Protein AF-A0A238LCP4-F1 (afdb_monomer)

Secondary structure (DSSP, 8-state):
--HHHHHHHHHHHHHHHHHHHHHHHHT--GGGS--THHHHHHHS-TTHHHHHHHHHHHHHHS---

Mean predicted aligned error: 16.14 Å

pLDDT: mean 75.19, std 16.5, range [45.91, 97.44]

Sequence (65 aa):
MTNRQVLLLIAAFIALILGSFIWFIATWSAEEEPSLSFILEEKLPPEAPDFARKIRFMTVQGGIL

Structure (mmCIF, N/CA/C/O backbone):
data_AF-A0A238LCP4-F1
#
_entry.id   AF-A0A238LCP4-F1
#
loop_
_atom_site.group_PDB
_atom_site.id
_atom_site.type_symbol
_atom_site.label_atom_id
_atom_site.label_alt_id
_atom_site.label_comp_id
_atom_site.label_asym_id
_atom_site.label_entity_id
_atom_site.label_seq_id
_atom_site.pdbx_PDB_ins_code
_atom_site.Cartn_x
_atom_site.Cartn_y
_atom_site.Cartn_z
_atom_site.occupancy
_atom_site.B_iso_or_equiv
_atom_site.auth_seq_id
_atom_site.auth_comp_id
_atom_site.auth_asym_id
_atom_site.auth_atom_id
_atom_site.pdbx_PDB_model_num
ATOM 1 N N . MET A 1 1 ? -15.982 2.400 22.480 1.00 65.88 1 MET A N 1
ATOM 2 C CA . MET A 1 1 ? -15.116 1.552 21.632 1.00 65.88 1 MET A CA 1
ATOM 3 C C . MET A 1 1 ? -14.692 0.346 22.450 1.00 65.88 1 MET A C 1
ATOM 5 O O . MET A 1 1 ? -14.132 0.535 23.520 1.00 65.88 1 MET A O 1
ATOM 9 N N . THR A 1 2 ? -15.017 -0.868 22.010 1.00 91.81 2 THR A N 1
ATOM 10 C CA . THR A 1 2 ? -14.567 -2.109 22.667 1.00 91.81 2 THR A CA 1
ATOM 11 C C . THR A 1 2 ? -13.256 -2.589 22.042 1.00 91.81 2 THR A C 1
ATOM 13 O O . THR A 1 2 ? -13.006 -2.327 20.866 1.00 91.81 2 THR A O 1
ATOM 16 N N . ASN A 1 3 ? -12.429 -3.336 22.782 1.00 91.81 3 ASN A N 1
ATOM 17 C CA . ASN A 1 3 ? -11.149 -3.860 22.272 1.00 91.81 3 ASN A CA 1
ATOM 18 C C . ASN A 1 3 ? -11.308 -4.640 20.954 1.00 91.81 3 ASN A C 1
ATOM 20 O O . ASN A 1 3 ? -10.464 -4.550 20.070 1.00 91.81 3 ASN A O 1
ATOM 24 N N . ARG A 1 4 ? -12.434 -5.347 20.781 1.00 94.19 4 ARG A N 1
ATOM 25 C CA . ARG A 1 4 ? -12.760 -6.059 19.535 1.00 94.19 4 ARG A CA 1
ATOM 26 C C . ARG A 1 4 ? -12.920 -5.116 18.340 1.00 94.19 4 ARG A C 1
ATOM 28 O O . ARG A 1 4 ? -12.439 -5.430 17.261 1.00 94.19 4 ARG A O 1
ATOM 35 N N . GLN A 1 5 ? -13.562 -3.963 18.528 1.00 94.75 5 GLN A N 1
ATOM 36 C CA . GLN A 1 5 ? -13.730 -2.962 17.467 1.00 94.75 5 GLN A CA 1
ATOM 37 C C . GLN A 1 5 ? -12.389 -2.357 17.049 1.00 94.75 5 GLN A C 1
ATOM 39 O O . GLN A 1 5 ? -12.154 -2.165 15.862 1.00 94.75 5 GLN A O 1
ATOM 44 N N . VAL A 1 6 ? -11.496 -2.109 18.011 1.00 95.62 6 VAL A N 1
ATOM 45 C CA . VAL A 1 6 ? -10.149 -1.587 17.735 1.00 95.62 6 VAL A CA 1
ATOM 46 C C . VAL A 1 6 ? -9.325 -2.599 16.938 1.00 95.62 6 VAL A C 1
ATOM 48 O O . VAL A 1 6 ? -8.724 -2.238 15.931 1.00 95.62 6 VAL A O 1
ATOM 51 N N . LEU A 1 7 ? -9.351 -3.877 17.329 1.00 96.25 7 LEU A N 1
ATOM 52 C CA . LEU A 1 7 ? -8.656 -4.943 16.600 1.00 96.25 7 LEU A CA 1
ATOM 53 C C . LEU A 1 7 ? -9.177 -5.105 15.165 1.00 96.25 7 LEU A C 1
ATOM 55 O O . LEU A 1 7 ? -8.379 -5.281 14.249 1.00 96.25 7 LEU A O 1
ATOM 59 N N . LEU A 1 8 ? -10.493 -4.991 14.952 1.00 96.50 8 LEU A N 1
ATOM 60 C CA . LEU A 1 8 ? -11.084 -5.011 13.609 1.00 96.50 8 LEU A CA 1
ATOM 61 C C . LEU A 1 8 ? -10.660 -3.800 12.771 1.00 96.50 8 LEU A C 1
ATOM 63 O O . LEU A 1 8 ? -10.390 -3.957 11.583 1.00 96.50 8 LEU A O 1
ATOM 67 N N . LEU A 1 9 ? -10.555 -2.615 13.379 1.00 96.50 9 LEU A N 1
ATOM 68 C CA . LEU A 1 9 ? -10.073 -1.413 12.697 1.00 96.50 9 LEU A CA 1
ATOM 69 C C . LEU A 1 9 ? -8.623 -1.581 12.230 1.00 96.50 9 LEU A C 1
ATOM 71 O O . LEU A 1 9 ? -8.298 -1.266 11.089 1.00 96.50 9 LEU A O 1
ATOM 75 N N . ILE A 1 10 ? -7.765 -2.110 13.107 1.00 96.31 10 ILE A N 1
ATOM 76 C CA . ILE A 1 10 ? -6.355 -2.376 12.801 1.00 96.31 10 ILE A CA 1
ATOM 77 C C . ILE A 1 10 ? -6.247 -3.435 11.700 1.00 96.31 10 ILE A C 1
ATOM 79 O O . ILE A 1 10 ? -5.504 -3.244 10.742 1.00 96.31 10 ILE A O 1
ATOM 83 N N . ALA A 1 11 ? -7.013 -4.524 11.791 1.00 96.75 11 ALA A N 1
ATOM 84 C CA . ALA A 1 11 ? -7.021 -5.566 10.769 1.00 96.75 11 ALA A CA 1
ATOM 85 C C . ALA A 1 11 ? -7.476 -5.030 9.402 1.00 96.75 11 ALA A C 1
ATOM 87 O O . ALA A 1 11 ? -6.835 -5.312 8.392 1.00 96.75 11 ALA A O 1
ATOM 88 N N . ALA A 1 12 ? -8.534 -4.214 9.367 1.00 96.81 12 ALA A N 1
ATOM 89 C CA . ALA A 1 12 ? -9.000 -3.566 8.144 1.00 96.81 12 ALA A CA 1
ATOM 90 C C . ALA A 1 12 ? -7.939 -2.621 7.564 1.00 96.81 12 ALA A C 1
ATOM 92 O O . ALA A 1 12 ? -7.688 -2.634 6.362 1.00 96.81 12 ALA A O 1
ATOM 93 N N . PHE A 1 13 ? -7.270 -1.844 8.415 1.00 97.25 13 PHE A N 1
ATOM 94 C CA . PHE A 1 13 ? -6.201 -0.942 7.998 1.00 97.25 13 PHE A CA 1
ATOM 95 C C . PHE A 1 13 ? -5.011 -1.696 7.388 1.00 97.25 13 PHE A C 1
ATOM 97 O O . PHE A 1 13 ? -4.541 -1.347 6.308 1.00 97.25 13 PHE A O 1
ATOM 104 N N . ILE A 1 14 ? -4.571 -2.778 8.033 1.00 97.44 14 ILE A N 1
ATOM 105 C CA . ILE A 1 14 ? -3.497 -3.644 7.532 1.00 97.4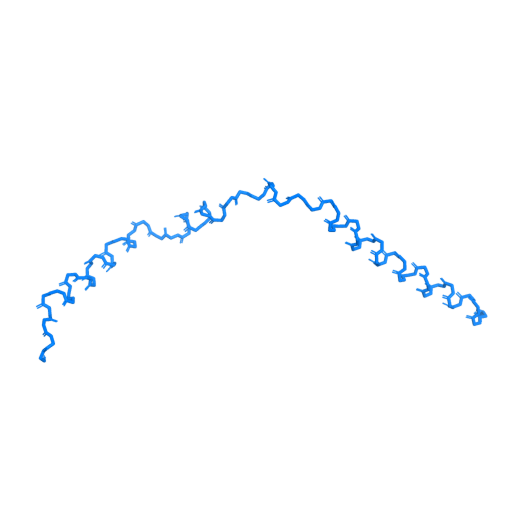4 14 ILE A CA 1
ATOM 106 C C . ILE A 1 14 ? -3.902 -4.290 6.201 1.00 97.44 14 ILE A C 1
ATOM 108 O O . ILE A 1 14 ? -3.107 -4.297 5.264 1.00 97.44 14 ILE A O 1
ATOM 112 N N . ALA A 1 15 ? -5.137 -4.785 6.085 1.00 97.00 15 ALA A N 1
ATOM 113 C CA . ALA A 1 15 ? -5.645 -5.377 4.849 1.00 97.00 15 ALA A CA 1
ATOM 114 C C . ALA A 1 15 ? -5.690 -4.368 3.691 1.00 97.00 15 ALA A C 1
ATOM 116 O O . ALA A 1 15 ? -5.372 -4.731 2.562 1.00 97.00 15 ALA A O 1
ATOM 117 N N . LEU A 1 16 ? -6.023 -3.102 3.961 1.00 96.69 16 LEU A N 1
ATOM 118 C CA . LEU A 1 16 ? -5.983 -2.037 2.955 1.00 96.69 16 LEU A CA 1
ATOM 119 C C . LEU A 1 16 ? -4.552 -1.719 2.513 1.00 96.69 16 LEU A C 1
ATOM 121 O O . LEU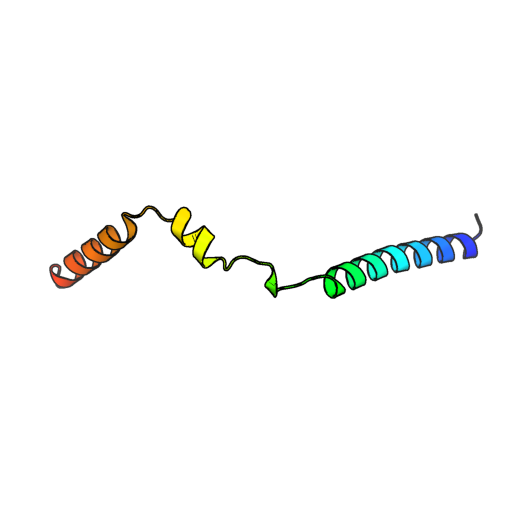 A 1 16 ? -4.310 -1.579 1.317 1.00 96.69 16 LEU A O 1
ATOM 125 N N . ILE A 1 17 ? -3.599 -1.645 3.448 1.00 96.75 17 ILE A N 1
ATOM 126 C CA . ILE A 1 17 ? -2.188 -1.390 3.121 1.00 96.75 17 ILE A CA 1
ATOM 127 C C . ILE A 1 17 ? -1.606 -2.545 2.307 1.00 96.75 17 ILE A C 1
ATOM 129 O O . ILE A 1 17 ? -1.081 -2.317 1.220 1.00 96.75 17 ILE A O 1
ATOM 133 N N . LEU A 1 18 ? -1.710 -3.781 2.808 1.00 96.50 18 LEU A N 1
ATOM 134 C CA . LEU A 1 18 ? -1.160 -4.941 2.107 1.00 96.50 18 LEU A CA 1
ATOM 135 C C . LEU A 1 18 ? -1.896 -5.197 0.795 1.00 96.50 18 LEU A C 1
ATOM 137 O O . LEU A 1 18 ? -1.250 -5.490 -0.202 1.00 96.50 18 LEU A O 1
ATOM 141 N N . GLY A 1 19 ? -3.221 -5.062 0.771 1.00 95.69 19 GLY A N 1
ATOM 142 C CA . GLY A 1 19 ? -4.014 -5.228 -0.444 1.00 95.69 19 GLY A CA 1
ATOM 143 C C . GLY A 1 19 ? -3.624 -4.221 -1.525 1.00 95.69 19 GLY A C 1
ATOM 144 O O . GLY A 1 19 ? -3.388 -4.618 -2.661 1.00 95.69 19 GLY A O 1
ATOM 145 N N . SER A 1 20 ? -3.482 -2.943 -1.160 1.00 95.12 20 SER A N 1
ATOM 146 C CA . SER A 1 20 ? -3.017 -1.887 -2.069 1.00 95.12 20 SER A CA 1
ATOM 147 C C . SER A 1 20 ? -1.599 -2.153 -2.577 1.00 95.12 20 SER A C 1
ATOM 149 O O . SER A 1 20 ? -1.334 -2.061 -3.773 1.00 95.12 20 SER A O 1
ATOM 151 N N . PHE A 1 21 ? -0.693 -2.559 -1.687 1.00 94.44 21 PHE A N 1
ATOM 152 C CA . PHE A 1 21 ? 0.687 -2.864 -2.050 1.00 94.44 21 PHE A CA 1
ATOM 153 C C . PHE A 1 21 ? 0.798 -4.072 -2.992 1.00 94.44 21 PHE A C 1
ATOM 155 O O . PHE A 1 21 ? 1.495 -4.009 -4.001 1.00 94.44 21 PHE A O 1
ATOM 162 N N . ILE A 1 22 ? 0.081 -5.161 -2.698 1.00 94.25 22 ILE A N 1
ATOM 163 C CA . ILE A 1 22 ? 0.041 -6.352 -3.555 1.00 94.25 22 ILE A CA 1
ATOM 164 C C . ILE A 1 22 ? -0.553 -5.999 -4.919 1.00 94.25 22 ILE A C 1
ATOM 166 O O . ILE A 1 22 ? -0.005 -6.410 -5.938 1.00 94.25 22 ILE A O 1
ATOM 170 N N . TRP A 1 23 ? -1.641 -5.223 -4.945 1.00 93.69 23 TRP A N 1
ATOM 171 C CA . TRP A 1 23 ? -2.240 -4.746 -6.188 1.00 93.69 23 TRP A CA 1
ATOM 172 C C . TRP A 1 23 ? -1.236 -3.938 -7.014 1.00 93.69 23 TRP A C 1
ATOM 174 O O . TRP A 1 23 ? -1.056 -4.245 -8.184 1.00 93.69 23 TRP A O 1
ATOM 184 N N . PHE A 1 24 ? -0.521 -2.991 -6.396 1.00 91.06 24 PHE A N 1
ATOM 185 C CA . PHE A 1 24 ? 0.479 -2.158 -7.069 1.00 91.06 24 PHE A CA 1
ATOM 186 C C . PHE A 1 24 ? 1.559 -2.996 -7.762 1.00 91.06 24 PHE A C 1
ATOM 188 O O . PHE A 1 24 ? 1.840 -2.775 -8.937 1.00 91.06 24 PHE A O 1
ATOM 195 N N . ILE A 1 25 ? 2.116 -3.992 -7.063 1.00 89.38 25 ILE A N 1
ATOM 196 C CA . ILE A 1 25 ? 3.112 -4.910 -7.632 1.00 89.38 25 ILE A CA 1
ATOM 197 C C . ILE A 1 25 ? 2.503 -5.784 -8.733 1.00 89.38 25 ILE A C 1
ATOM 199 O O . ILE A 1 25 ? 3.137 -6.005 -9.757 1.00 89.38 25 ILE A O 1
ATOM 203 N N . ALA A 1 26 ? 1.279 -6.278 -8.546 1.00 89.44 26 ALA A N 1
ATOM 204 C CA . ALA A 1 26 ? 0.615 -7.123 -9.535 1.00 89.44 26 ALA A CA 1
ATOM 205 C C . ALA A 1 26 ? 0.284 -6.371 -10.833 1.00 89.44 26 ALA A C 1
ATOM 207 O O . ALA A 1 26 ? 0.324 -6.962 -11.907 1.00 89.44 26 ALA A O 1
ATOM 208 N N . THR A 1 27 ? -0.045 -5.082 -10.741 1.00 88.06 27 THR A N 1
ATOM 209 C CA . THR A 1 27 ? -0.305 -4.224 -11.905 1.00 88.06 27 THR A CA 1
ATOM 210 C C . THR A 1 27 ? 0.952 -3.606 -12.499 1.00 88.06 27 THR A C 1
ATOM 212 O O . THR A 1 27 ? 0.868 -2.914 -13.509 1.00 88.06 27 THR A O 1
ATOM 215 N N . TRP A 1 28 ? 2.108 -3.805 -11.869 1.00 83.12 28 TRP A N 1
ATOM 216 C CA . TRP A 1 28 ? 3.358 -3.253 -12.357 1.00 83.12 28 TRP A CA 1
ATOM 217 C C . TRP A 1 28 ? 3.800 -3.986 -13.632 1.00 83.12 28 TRP A C 1
ATOM 219 O O . TRP A 1 28 ? 4.291 -5.114 -13.574 1.00 83.12 28 TRP A O 1
ATOM 229 N N . SER A 1 29 ? 3.658 -3.334 -14.788 1.00 72.50 29 SER A N 1
ATOM 230 C CA . SER A 1 29 ? 4.222 -3.789 -16.064 1.00 72.50 29 SER A CA 1
ATOM 231 C C . SER A 1 29 ? 5.617 -3.199 -16.256 1.00 72.50 29 SER A C 1
ATOM 233 O O . SER A 1 29 ? 5.764 -2.042 -16.637 1.00 72.50 29 SER A O 1
ATOM 235 N N . ALA A 1 30 ? 6.659 -4.008 -16.049 1.00 63.16 30 ALA A N 1
ATOM 236 C CA . ALA A 1 30 ? 8.053 -3.613 -16.296 1.00 63.16 30 ALA A CA 1
ATOM 237 C C . ALA A 1 30 ? 8.371 -3.340 -17.784 1.00 63.16 30 ALA A C 1
ATOM 239 O O . ALA A 1 30 ? 9.441 -2.834 -18.108 1.00 63.16 30 ALA A O 1
ATOM 240 N N . GLU A 1 31 ? 7.455 -3.689 -18.688 1.00 62.94 31 GLU A N 1
ATOM 241 C CA . GLU A 1 31 ? 7.619 -3.556 -20.140 1.00 62.94 31 GLU A CA 1
ATOM 242 C C . GLU A 1 31 ? 7.209 -2.172 -20.676 1.00 62.94 31 GLU A C 1
ATOM 244 O O . GLU A 1 31 ? 7.467 -1.863 -21.836 1.00 62.94 31 GLU A O 1
ATOM 249 N N . GLU A 1 32 ? 6.601 -1.322 -19.840 1.00 61.53 32 GLU A N 1
ATOM 250 C CA . GLU A 1 32 ? 6.184 0.040 -20.209 1.00 61.53 32 GLU A CA 1
ATOM 251 C C . GLU A 1 32 ? 7.238 1.115 -19.897 1.00 61.53 32 GLU A C 1
ATOM 253 O O . GLU A 1 32 ? 7.035 2.288 -20.215 1.00 61.53 32 GLU A O 1
ATOM 258 N N . GLU A 1 33 ? 8.384 0.751 -19.314 1.00 59.00 33 GLU A N 1
ATOM 259 C CA . GLU A 1 33 ? 9.459 1.718 -19.099 1.00 59.00 33 GLU A CA 1
ATOM 260 C C . GLU A 1 33 ? 10.268 1.919 -20.392 1.00 59.00 33 GLU A C 1
ATOM 262 O O . GLU A 1 33 ? 10.923 0.980 -20.860 1.00 59.00 33 GLU A O 1
ATOM 267 N N . PRO A 1 34 ? 10.292 3.133 -20.988 1.00 57.25 34 PRO A N 1
ATOM 268 C CA . PRO A 1 34 ? 11.267 3.432 -22.021 1.00 57.25 34 PRO A CA 1
ATOM 269 C C . PRO A 1 34 ? 12.652 3.241 -21.408 1.00 57.25 34 PRO A C 1
ATOM 271 O O . PRO A 1 34 ? 13.003 3.871 -20.410 1.00 57.25 34 PRO A O 1
ATOM 274 N N . SER A 1 35 ? 13.425 2.338 -22.006 1.00 57.59 35 SER A N 1
ATOM 275 C CA . SER A 1 35 ? 14.790 2.011 -21.610 1.00 57.59 35 SER A CA 1
ATOM 276 C C . SER A 1 35 ? 15.562 3.273 -21.207 1.00 57.59 35 SER A C 1
ATOM 278 O O . SER A 1 35 ? 15.688 4.202 -22.011 1.00 57.59 35 SER A O 1
ATOM 280 N N . LEU A 1 36 ? 16.099 3.293 -19.982 1.00 60.22 36 LEU A N 1
ATOM 281 C CA . LEU A 1 36 ? 16.870 4.411 -19.410 1.00 60.22 36 LEU A CA 1
ATOM 282 C C . LEU A 1 36 ? 18.046 4.878 -20.288 1.00 60.22 36 LEU A C 1
ATOM 284 O O . LEU A 1 36 ? 18.581 5.962 -20.064 1.00 60.22 36 LEU A O 1
ATOM 288 N N . SER A 1 37 ? 18.430 4.098 -21.303 1.00 59.94 37 SER A N 1
ATOM 289 C CA . SER A 1 37 ? 19.331 4.520 -22.376 1.00 59.94 37 SER A CA 1
ATOM 290 C C . SER A 1 37 ? 18.899 5.831 -23.036 1.00 59.94 37 SER A C 1
ATOM 292 O O . SER A 1 37 ? 19.759 6.649 -23.327 1.00 59.94 37 SER A O 1
ATOM 294 N N . PHE A 1 38 ? 17.598 6.086 -23.213 1.00 59.62 38 PHE A N 1
ATOM 295 C CA . PHE A 1 38 ? 17.136 7.320 -23.862 1.00 59.62 38 PHE A CA 1
ATOM 296 C C . PHE A 1 38 ? 17.330 8.562 -22.972 1.00 59.62 38 PHE A C 1
ATOM 298 O O . PHE A 1 38 ? 17.711 9.625 -23.450 1.00 59.62 38 PHE A O 1
ATOM 305 N N . ILE A 1 39 ? 17.135 8.419 -21.655 1.00 60.47 39 ILE A N 1
ATOM 306 C CA . ILE A 1 39 ? 17.274 9.517 -20.680 1.00 60.47 39 ILE A CA 1
ATOM 307 C C . ILE A 1 39 ? 18.752 9.838 -20.408 1.00 60.47 39 ILE A C 1
ATOM 309 O O . ILE A 1 39 ? 19.108 10.995 -20.178 1.00 60.47 39 ILE A O 1
ATOM 313 N N . LEU A 1 40 ? 19.620 8.822 -20.430 1.00 60.50 40 LEU A N 1
ATOM 314 C CA . LEU A 1 40 ? 21.063 9.005 -20.269 1.00 60.50 40 LEU A CA 1
ATOM 315 C C . LEU A 1 40 ? 21.686 9.709 -21.481 1.00 60.50 40 LEU A C 1
ATOM 317 O O . LEU A 1 40 ? 22.524 10.584 -21.281 1.00 60.50 40 LEU A O 1
ATOM 321 N N . GLU A 1 41 ? 21.248 9.385 -22.700 1.00 60.31 41 GLU A N 1
ATOM 322 C CA . GLU A 1 41 ? 21.756 10.006 -23.931 1.00 60.31 41 GLU A CA 1
ATOM 323 C C . GLU A 1 41 ? 21.384 11.497 -24.027 1.00 60.31 41 GLU A C 1
ATOM 325 O O . GLU A 1 41 ? 22.206 12.309 -24.433 1.00 60.31 41 GLU A O 1
ATOM 330 N N . GLU A 1 42 ? 20.180 11.890 -23.591 1.00 64.75 42 GLU A N 1
ATOM 331 C CA . GLU A 1 42 ? 19.747 13.297 -23.617 1.00 64.75 42 GLU A CA 1
ATOM 332 C C . GLU A 1 42 ? 20.405 14.155 -22.523 1.00 64.75 42 GLU A C 1
ATOM 334 O O . GLU A 1 42 ? 20.639 15.350 -22.706 1.00 64.75 42 GLU A O 1
ATOM 339 N N . LYS A 1 43 ? 20.721 13.557 -21.366 1.00 63.09 43 LYS A N 1
ATOM 340 C CA . LYS A 1 43 ? 21.308 14.273 -20.222 1.00 63.09 43 LYS A CA 1
ATOM 341 C C . LYS A 1 43 ? 22.836 14.341 -20.262 1.00 63.09 43 LYS A C 1
ATOM 343 O O . LYS A 1 43 ? 23.429 15.103 -19.493 1.00 63.09 43 LYS A O 1
ATOM 348 N N . LEU A 1 44 ? 23.472 13.559 -21.132 1.00 63.06 44 LEU A N 1
ATOM 349 C CA . LEU A 1 44 ? 24.903 13.637 -21.385 1.00 63.06 44 LEU A CA 1
ATOM 350 C C . LEU A 1 44 ? 25.180 14.723 -22.435 1.00 63.06 44 LEU A C 1
ATOM 352 O O . LEU A 1 44 ? 24.606 14.690 -23.520 1.00 63.06 44 LEU A O 1
ATOM 356 N N . PRO A 1 45 ? 26.074 15.684 -22.152 1.00 62.75 45 PRO A N 1
ATOM 357 C CA . PRO A 1 45 ? 26.504 16.626 -23.172 1.00 62.75 45 PRO A CA 1
ATOM 358 C C . PRO A 1 45 ? 27.171 15.858 -24.338 1.00 62.75 45 PRO A C 1
ATOM 360 O O . PRO A 1 45 ? 28.035 15.008 -24.079 1.00 62.75 45 PRO A O 1
ATOM 363 N N . PRO A 1 46 ? 26.806 16.130 -25.609 1.00 65.19 46 PRO A N 1
ATOM 364 C CA . PRO A 1 46 ? 27.290 15.394 -26.786 1.00 65.19 46 PRO A CA 1
ATOM 365 C C . PRO A 1 46 ? 28.811 15.504 -27.003 1.00 65.19 46 PRO A C 1
ATOM 367 O O . PRO A 1 46 ? 29.374 14.785 -27.825 1.00 65.19 46 PRO A O 1
ATOM 370 N N . GLU A 1 47 ? 29.493 16.370 -26.250 1.00 61.00 47 GLU A N 1
ATOM 371 C CA . GLU A 1 47 ? 30.950 16.520 -26.163 1.00 61.00 47 GLU A CA 1
ATOM 372 C C . GLU A 1 47 ? 31.679 15.512 -25.236 1.00 61.00 47 GLU A C 1
ATOM 374 O O . GLU A 1 47 ? 32.915 15.472 -25.211 1.00 61.00 47 GLU A O 1
ATOM 379 N N . ALA A 1 48 ? 30.971 14.630 -24.516 1.00 61.31 48 ALA A N 1
ATOM 380 C CA . ALA A 1 48 ? 31.583 13.556 -23.718 1.00 61.31 48 ALA A CA 1
ATOM 381 C C . ALA A 1 48 ? 32.545 12.599 -24.479 1.00 61.31 48 ALA A C 1
ATOM 383 O O . ALA A 1 48 ? 33.574 12.224 -23.894 1.00 61.31 48 ALA A O 1
ATOM 384 N N . PRO A 1 49 ? 32.321 12.209 -25.758 1.00 62.25 49 PRO A N 1
ATOM 385 C CA . PRO A 1 49 ? 33.285 11.378 -26.472 1.00 62.25 49 PRO A CA 1
ATOM 386 C C . PRO A 1 49 ? 34.605 12.114 -26.738 1.00 62.25 49 PRO A C 1
ATOM 388 O O . PRO A 1 49 ? 35.640 11.455 -26.846 1.00 62.25 49 PRO A O 1
ATOM 391 N N . ASP A 1 50 ? 34.617 13.452 -26.778 1.00 64.94 50 ASP A N 1
ATOM 392 C CA . ASP A 1 50 ? 35.835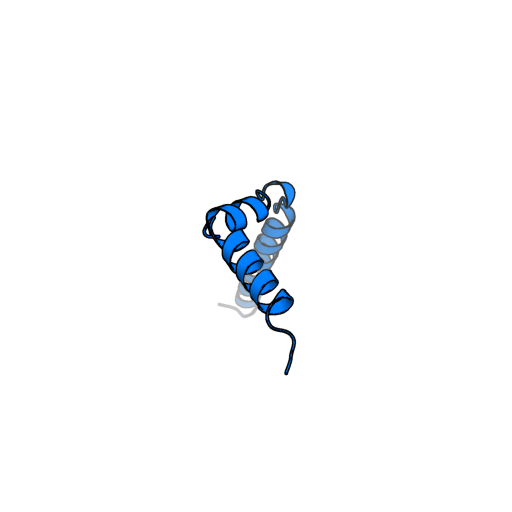 14.231 -27.013 1.00 64.94 50 ASP A CA 1
ATOM 393 C C . ASP A 1 50 ? 36.694 14.395 -25.756 1.00 64.94 50 ASP A C 1
ATOM 395 O O . ASP A 1 50 ? 37.920 14.349 -25.857 1.00 64.94 50 ASP A O 1
ATOM 399 N N . PHE A 1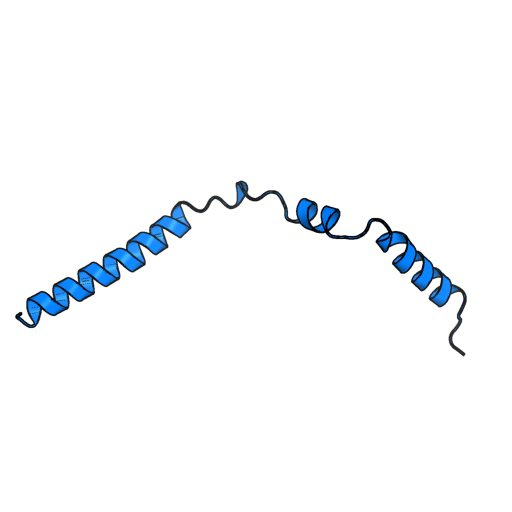 51 ? 36.104 14.484 -24.558 1.00 63.91 51 PHE A N 1
ATOM 400 C CA . PHE A 1 51 ? 36.879 14.466 -23.310 1.00 63.91 51 PHE A CA 1
ATOM 401 C C . PHE A 1 51 ? 37.527 13.095 -23.069 1.00 63.91 51 PHE A C 1
ATOM 403 O O . PHE A 1 51 ? 38.723 13.017 -22.783 1.00 63.91 51 PHE A O 1
ATOM 410 N N . ALA A 1 52 ? 36.779 12.005 -23.277 1.00 65.56 52 ALA A N 1
ATOM 411 C CA . ALA A 1 52 ? 37.307 10.643 -23.171 1.00 65.56 52 ALA A CA 1
ATOM 412 C C . ALA A 1 52 ? 38.403 10.364 -24.217 1.00 65.56 52 ALA A C 1
ATOM 414 O O . ALA A 1 52 ? 39.421 9.730 -23.921 1.00 65.56 52 ALA A O 1
ATOM 415 N N . ARG A 1 53 ? 38.236 10.890 -25.437 1.00 65.69 53 ARG A N 1
ATOM 416 C CA . ARG A 1 53 ? 39.242 10.847 -26.503 1.00 65.69 53 ARG A CA 1
ATOM 417 C C . ARG A 1 53 ? 40.475 11.688 -26.152 1.00 65.69 53 ARG A C 1
ATOM 419 O O . ARG A 1 53 ? 41.592 11.212 -26.332 1.00 65.69 53 ARG A O 1
ATOM 426 N N . LYS A 1 54 ? 40.304 12.893 -25.602 1.00 67.25 54 LYS A N 1
ATOM 427 C CA . LYS A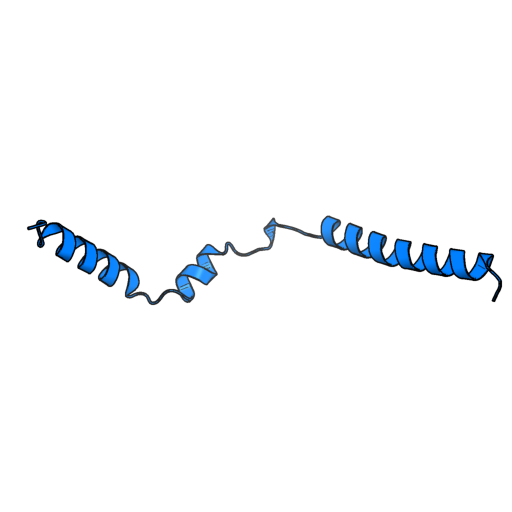 1 54 ? 41.400 13.786 -25.195 1.00 67.25 54 LYS A CA 1
ATOM 428 C C . LYS A 1 54 ? 42.210 13.226 -24.027 1.00 67.25 54 LYS A C 1
ATOM 430 O O . LYS A 1 54 ? 43.434 13.289 -24.083 1.00 67.25 54 LYS A O 1
ATOM 435 N N . ILE A 1 55 ? 41.563 12.618 -23.028 1.00 66.56 55 ILE A N 1
ATOM 436 C CA . ILE A 1 55 ? 42.255 11.890 -21.952 1.00 66.56 55 ILE A CA 1
ATOM 437 C C . ILE A 1 55 ? 43.036 10.714 -22.533 1.00 66.56 55 ILE A C 1
ATOM 439 O O . ILE A 1 55 ? 44.217 10.579 -22.241 1.00 66.56 55 ILE A O 1
ATOM 443 N N . ARG A 1 56 ? 42.423 9.900 -23.405 1.00 66.25 56 ARG A N 1
ATOM 444 C CA . ARG A 1 56 ? 43.121 8.782 -24.058 1.00 66.25 56 ARG A CA 1
ATOM 445 C C . ARG A 1 56 ? 44.345 9.264 -24.843 1.00 66.25 56 ARG A C 1
ATOM 447 O O . ARG A 1 56 ? 45.394 8.641 -24.743 1.00 66.25 56 ARG A O 1
ATOM 454 N N . PHE A 1 57 ? 44.249 10.373 -25.576 1.00 63.34 57 PHE A N 1
ATOM 455 C CA . PHE A 1 57 ? 45.401 10.956 -26.269 1.00 63.34 57 PHE A CA 1
ATOM 456 C C . PHE A 1 57 ? 46.46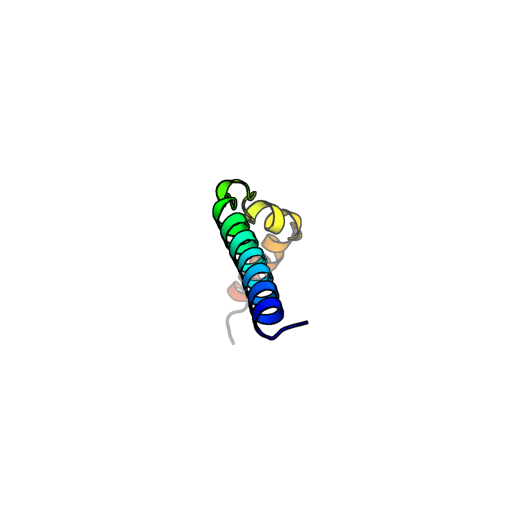0 11.511 -25.309 1.00 63.34 57 PHE A C 1
ATOM 458 O O . PHE A 1 57 ? 47.645 11.321 -25.566 1.00 63.34 57 PHE A O 1
ATOM 465 N N . MET A 1 58 ? 46.068 12.143 -24.198 1.00 59.53 58 MET A N 1
ATOM 466 C CA . MET A 1 58 ? 47.008 12.601 -23.166 1.00 59.53 58 MET A CA 1
ATOM 467 C C . MET A 1 58 ? 47.710 11.439 -22.456 1.00 59.53 58 MET A C 1
ATOM 469 O O . MET A 1 58 ? 48.903 11.536 -22.211 1.00 59.53 58 MET A O 1
ATOM 473 N N . THR A 1 59 ? 47.025 10.326 -22.184 1.00 61.19 59 THR A N 1
ATOM 474 C CA . THR A 1 59 ? 47.628 9.112 -21.606 1.00 61.19 59 THR A CA 1
ATOM 475 C C . THR A 1 59 ? 48.508 8.361 -22.609 1.00 61.19 59 THR A C 1
ATOM 477 O O . THR A 1 59 ? 49.487 7.740 -22.216 1.00 61.19 59 THR A O 1
ATOM 480 N N . VAL A 1 60 ? 48.192 8.414 -23.906 1.00 62.12 60 VAL A N 1
ATOM 481 C CA . VAL A 1 60 ? 49.008 7.782 -24.959 1.00 62.12 60 VAL A CA 1
ATOM 482 C C . VAL A 1 60 ? 50.247 8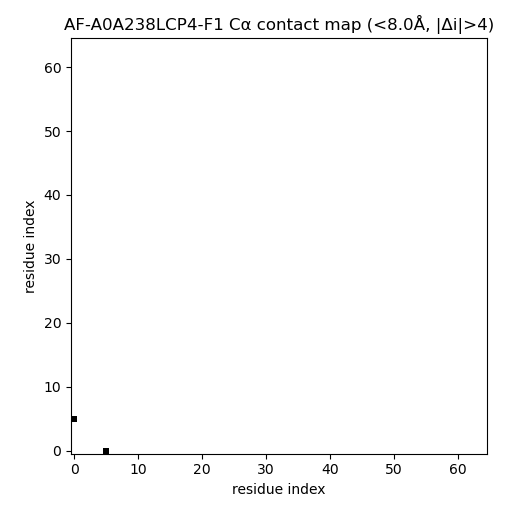.617 -25.313 1.00 62.12 60 VAL A C 1
ATOM 484 O O . VAL A 1 60 ? 51.273 8.040 -25.652 1.00 62.12 60 VAL A O 1
ATOM 487 N N . GLN A 1 61 ? 50.182 9.951 -25.214 1.00 58.69 61 GLN A N 1
ATOM 488 C CA . GLN A 1 61 ? 51.323 10.843 -25.484 1.00 58.69 61 GLN A CA 1
ATOM 489 C C . GLN A 1 61 ? 52.151 11.188 -24.237 1.00 58.69 61 GLN A C 1
ATOM 491 O O . GLN A 1 61 ? 53.342 11.467 -24.346 1.00 58.69 61 GLN A O 1
ATOM 496 N N . GLY A 1 62 ? 51.547 11.166 -23.050 1.00 58.84 62 GLY A N 1
ATOM 497 C CA . GLY A 1 62 ? 52.221 11.316 -21.765 1.00 58.84 62 GLY A CA 1
ATOM 498 C C . GLY A 1 62 ? 52.632 9.954 -21.231 1.00 58.84 62 GLY A C 1
ATOM 499 O O . GLY A 1 62 ? 51.981 9.419 -20.336 1.00 58.84 62 GLY A O 1
ATOM 500 N N . GLY A 1 63 ? 53.698 9.385 -21.799 1.00 54.38 63 GLY A N 1
ATOM 501 C CA . GLY A 1 63 ? 54.408 8.291 -21.149 1.00 54.38 63 GLY A CA 1
ATOM 502 C C . GLY A 1 63 ? 54.752 8.703 -19.718 1.00 54.38 63 GLY A C 1
ATOM 503 O O . GLY A 1 63 ? 55.271 9.794 -19.499 1.00 54.38 63 GLY A O 1
ATOM 504 N N . ILE A 1 64 ? 54.414 7.845 -18.757 1.00 55.78 64 ILE A N 1
ATOM 505 C CA . ILE A 1 64 ? 54.813 7.994 -17.360 1.00 55.78 64 ILE A CA 1
ATOM 506 C C . ILE A 1 64 ? 56.349 8.013 -17.308 1.00 55.78 64 ILE A C 1
ATOM 508 O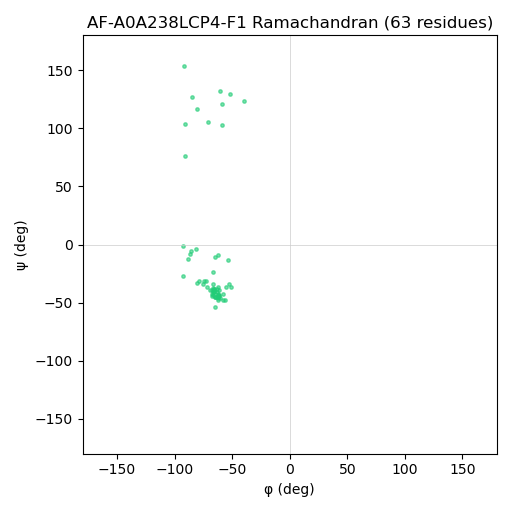 O . ILE A 1 64 ? 56.988 6.966 -17.419 1.00 55.78 64 ILE A O 1
ATOM 512 N N . LEU A 1 65 ? 56.900 9.217 -17.152 1.00 45.91 65 LEU A N 1
ATOM 513 C CA . LEU A 1 65 ? 58.065 9.557 -16.338 1.00 45.91 65 LEU A CA 1
ATOM 514 C C . LEU A 1 65 ? 57.667 10.747 -15.463 1.00 45.91 65 LEU A C 1
ATOM 516 O O . LEU A 1 65 ? 57.109 11.718 -16.023 1.00 45.91 65 LEU A O 1
#

Organism: NCBI:txid1819565

Foldseek 3Di:
DDPVVVVVV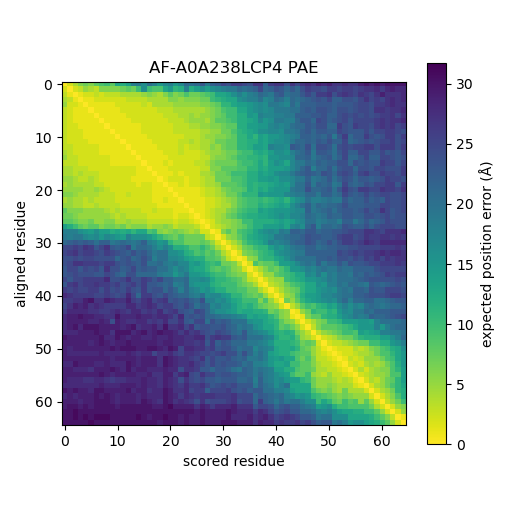VVVVVCVVVVVVVVCVVPDDPPPDDPCVVVVVVPDDPCVVVVVVVVVVCPVVPDDD

Radius of gyration: 27.83 Å; Cα contacts (8 Å, |Δi|>4): 1; chains: 1; bounding box: 73×24×50 Å

Solvent-accessible surface area (backbone atoms only — not comparable to full-atom values): 4003 Å² total; per-residue (Å²): 137,53,73,69,58,53,53,51,52,51,51,52,50,51,50,52,51,52,49,51,52,53,48,52,61,73,69,56,62,83,84,75,60,77,61,65,67,61,61,51,59,72,71,43,64,91,61,55,67,54,54,57,48,49,50,51,50,48,59,70,70,50,66,93,123